Protein AF-A0A7K0JIZ8-F1 (afdb_monomer_lite)

Radius of gyration: 12.24 Å; chains: 1; bounding box: 37×25×24 Å

pLDDT: mean 70.21, std 11.71, range [40.69, 84.44]

Sequence (69 aa):
METANMKCRIWLPYGKKAKLASYFGVSSETVRKALAFECGDNDFHEMIRKEAIKNYGGQKIFIPCKYAG

Organism: Phocaeicola vulgatus (NCBI:txid821)

Foldseek 3Di:
DPPQAWWKAWDADPPVLVVLCVVVVHDSVVLCVLRLGPPDPDVVSVV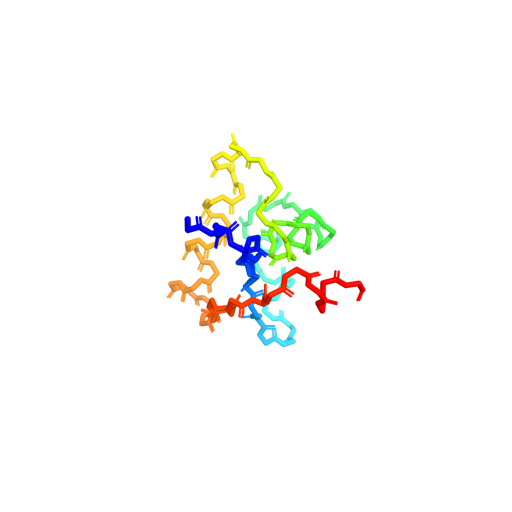SRVCCCPPRVIDTDTDGPVPSD

Secondary structure (DSSP, 8-state):
-----EEEEEE--TTHHHHHHHHHT--HHHHHHHHH---SS-HHHHHHHHHHHHHH-PEEEEEEGGG--

Structure (mmCIF, N/CA/C/O backbone):
data_AF-A0A7K0JIZ8-F1
#
_entry.id   AF-A0A7K0JIZ8-F1
#
loop_
_atom_site.group_PDB
_atom_site.id
_atom_site.type_symbol
_atom_site.label_atom_id
_atom_site.label_alt_id
_atom_site.label_comp_id
_atom_site.label_asym_id
_atom_site.label_entity_id
_atom_site.label_seq_id
_atom_site.pdbx_PDB_ins_code
_atom_site.Cartn_x
_atom_site.Cartn_y
_atom_site.Cartn_z
_atom_site.occupancy
_atom_site.B_iso_or_equiv
_atom_site.auth_seq_id
_atom_site.auth_comp_id
_atom_site.auth_asym_id
_atom_site.auth_atom_id
_atom_site.pdbx_PDB_model_num
ATOM 1 N N . MET A 1 1 ? 28.357 -7.656 -13.914 1.00 40.69 1 MET A N 1
ATOM 2 C CA . MET A 1 1 ? 27.547 -8.071 -12.751 1.00 40.69 1 MET A CA 1
ATOM 3 C C . MET A 1 1 ? 26.098 -7.907 -13.150 1.00 40.69 1 MET A C 1
ATOM 5 O O . MET A 1 1 ? 25.639 -6.779 -13.251 1.00 40.69 1 MET A O 1
ATOM 9 N N . GLU A 1 2 ? 25.431 -9.005 -13.504 1.00 44.50 2 GLU A N 1
ATOM 10 C CA . GLU A 1 2 ? 24.003 -9.004 -13.824 1.00 44.50 2 GLU A CA 1
ATOM 11 C C . GLU A 1 2 ? 23.228 -8.479 -12.613 1.00 44.50 2 GLU A C 1
ATOM 13 O O . GLU A 1 2 ? 23.077 -9.165 -11.603 1.00 44.50 2 GLU A O 1
ATOM 18 N N . THR A 1 3 ? 22.764 -7.233 -12.692 1.00 47.81 3 THR A N 1
ATOM 19 C CA . THR A 1 3 ? 21.724 -6.668 -11.832 1.00 47.81 3 THR A CA 1
ATOM 20 C C . THR A 1 3 ? 20.443 -7.435 -12.127 1.00 47.81 3 THR A C 1
ATOM 22 O O . THR A 1 3 ? 19.591 -7.015 -12.905 1.00 47.81 3 THR A O 1
ATOM 25 N N . ALA A 1 4 ? 20.363 -8.640 -11.569 1.00 48.72 4 ALA A N 1
ATOM 26 C CA . ALA A 1 4 ? 19.327 -9.622 -11.812 1.00 48.72 4 ALA A CA 1
ATOM 27 C C . ALA A 1 4 ? 17.998 -9.159 -11.211 1.00 48.72 4 ALA A C 1
ATOM 29 O O . ALA A 1 4 ? 17.577 -9.677 -10.189 1.00 48.72 4 ALA A O 1
ATOM 30 N N . ASN A 1 5 ? 17.363 -8.168 -11.842 1.00 55.78 5 ASN A N 1
ATOM 31 C CA . ASN A 1 5 ? 15.923 -7.932 -11.909 1.00 55.78 5 ASN A CA 1
ATOM 32 C C . ASN A 1 5 ? 15.163 -8.418 -10.650 1.00 55.78 5 ASN A C 1
ATOM 34 O O . ASN A 1 5 ? 14.330 -9.327 -10.701 1.00 55.78 5 ASN A O 1
ATOM 38 N N . MET A 1 6 ? 15.532 -7.881 -9.484 1.00 59.12 6 MET A N 1
ATOM 39 C CA . MET A 1 6 ? 14.899 -8.208 -8.209 1.00 59.12 6 MET A CA 1
ATOM 40 C C . MET A 1 6 ? 13.673 -7.316 -8.086 1.00 59.12 6 MET A C 1
ATOM 42 O O . MET A 1 6 ? 13.794 -6.094 -8.048 1.00 59.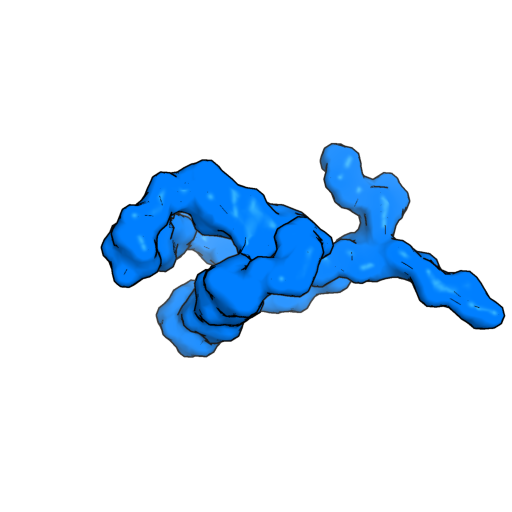12 6 MET A O 1
ATOM 46 N N . LYS A 1 7 ? 12.482 -7.910 -8.043 1.00 64.81 7 LYS A N 1
ATOM 47 C CA . LYS A 1 7 ? 11.248 -7.151 -7.856 1.00 64.81 7 LYS A CA 1
ATOM 48 C C . LYS A 1 7 ? 10.931 -7.094 -6.369 1.00 64.81 7 LYS A C 1
ATOM 50 O O . LYS A 1 7 ? 10.726 -8.121 -5.721 1.00 64.81 7 LYS A O 1
ATOM 55 N N . CYS A 1 8 ? 10.897 -5.878 -5.832 1.00 69.00 8 CYS A N 1
ATOM 56 C CA . CYS A 1 8 ? 10.454 -5.630 -4.471 1.00 69.00 8 CYS A CA 1
ATOM 57 C C . CYS A 1 8 ? 8.924 -5.656 -4.435 1.00 69.00 8 CYS A C 1
ATOM 59 O O . CYS A 1 8 ? 8.248 -4.843 -5.080 1.00 69.00 8 CYS A O 1
ATOM 61 N N . ARG A 1 9 ? 8.385 -6.615 -3.684 1.00 73.31 9 ARG A N 1
ATOM 62 C CA . ARG A 1 9 ? 6.959 -6.769 -3.420 1.00 73.31 9 ARG A CA 1
ATOM 63 C C . ARG A 1 9 ? 6.720 -6.562 -1.934 1.00 73.31 9 ARG A C 1
ATOM 65 O O . ARG A 1 9 ? 7.510 -7.000 -1.105 1.00 73.31 9 ARG A O 1
ATOM 72 N N . ILE A 1 10 ? 5.618 -5.913 -1.579 1.00 78.44 10 ILE A N 1
ATOM 73 C CA . ILE A 1 10 ? 5.220 -5.787 -0.178 1.00 78.44 10 ILE A CA 1
ATOM 74 C C . ILE A 1 10 ? 4.124 -6.792 0.122 1.00 78.44 10 ILE A C 1
ATOM 76 O O . ILE A 1 10 ? 3.019 -6.745 -0.427 1.00 78.44 10 ILE A O 1
ATOM 80 N N . TRP A 1 11 ? 4.447 -7.718 1.013 1.00 75.00 11 TRP A N 1
ATOM 81 C CA . TRP A 1 11 ? 3.489 -8.646 1.571 1.00 75.00 11 TRP A CA 1
ATOM 82 C C . TRP A 1 11 ? 2.748 -7.976 2.726 1.00 75.00 11 TRP A C 1
ATOM 84 O O . TRP A 1 11 ? 3.361 -7.451 3.651 1.00 75.00 11 TRP A O 1
ATOM 94 N N . LEU A 1 12 ? 1.418 -7.992 2.667 1.00 74.50 12 LEU A N 1
ATOM 95 C CA . LEU A 1 12 ? 0.541 -7.525 3.738 1.00 74.50 12 LEU A CA 1
ATOM 96 C C . LEU A 1 12 ? -0.430 -8.641 4.116 1.00 74.50 12 LEU A C 1
ATOM 98 O O . LEU A 1 12 ? -0.986 -9.274 3.205 1.00 74.50 12 LEU A O 1
ATOM 102 N N . PRO A 1 13 ? -0.709 -8.814 5.418 1.00 70.62 13 PRO A N 1
ATOM 103 C CA . PRO A 1 13 ? -1.697 -9.769 5.888 1.00 70.62 13 PRO A CA 1
ATOM 104 C C . PRO A 1 13 ? -3.102 -9.431 5.368 1.00 70.62 13 PRO A C 1
ATOM 106 O O . PRO A 1 13 ? -3.444 -8.276 5.075 1.00 70.62 13 PRO A O 1
ATOM 109 N N . TYR A 1 14 ? -3.920 -10.475 5.236 1.00 64.19 14 TYR A N 1
ATOM 110 C CA . TYR A 1 14 ? -5.288 -10.387 4.732 1.00 64.19 14 TYR A CA 1
ATOM 111 C C . TYR A 1 14 ? -6.132 -9.431 5.600 1.00 64.19 14 TYR A C 1
ATOM 113 O O . TYR A 1 14 ? -5.956 -9.356 6.813 1.00 64.19 14 TYR A O 1
ATOM 121 N N . GLY A 1 15 ? -6.993 -8.622 4.974 1.00 68.19 15 GLY A N 1
ATOM 122 C CA . GLY A 1 15 ? -7.807 -7.595 5.649 1.00 68.19 15 GLY A CA 1
ATOM 123 C C . GLY A 1 15 ? -7.125 -6.233 5.864 1.00 68.19 15 GLY A C 1
ATOM 124 O O . GLY A 1 15 ? -7.791 -5.201 5.797 1.00 68.19 15 GLY A O 1
ATOM 125 N N . LYS A 1 16 ? -5.793 -6.167 6.011 1.00 74.56 16 LYS A N 1
ATOM 126 C CA . LYS A 1 16 ? -5.088 -4.874 6.160 1.00 74.56 16 LYS A CA 1
ATOM 127 C C . LYS A 1 16 ? -4.970 -4.080 4.858 1.00 74.56 16 LYS A C 1
ATOM 129 O O . LYS A 1 16 ? -4.889 -2.857 4.899 1.00 74.56 16 LYS A O 1
ATOM 134 N N . LYS A 1 17 ? -5.043 -4.754 3.706 1.00 75.94 17 LYS A N 1
ATOM 135 C CA . LYS A 1 17 ? -5.073 -4.102 2.383 1.00 75.94 17 LYS A CA 1
ATOM 136 C C . LYS A 1 17 ? -6.285 -3.185 2.212 1.00 75.94 17 LYS A C 1
ATOM 138 O O . LYS A 1 17 ? -6.142 -2.117 1.636 1.00 75.94 17 LYS A O 1
ATOM 143 N N . ALA A 1 18 ? -7.447 -3.582 2.733 1.00 77.94 18 ALA A N 1
ATOM 144 C CA . ALA A 1 18 ? -8.667 -2.777 2.663 1.00 77.94 18 ALA A CA 1
ATOM 145 C C . ALA A 1 18 ? -8.571 -1.525 3.546 1.00 77.94 18 ALA A C 1
ATOM 147 O O . ALA A 1 18 ? -8.966 -0.445 3.123 1.00 77.94 18 ALA A O 1
ATOM 148 N N . LYS A 1 19 ? -7.970 -1.648 4.737 1.00 82.19 19 LYS A N 1
ATOM 149 C CA . LYS A 1 19 ? -7.704 -0.495 5.608 1.00 82.19 19 LYS A CA 1
ATOM 150 C C . LYS A 1 19 ? -6.705 0.479 4.979 1.00 82.19 19 LYS A C 1
ATOM 152 O O . LYS A 1 19 ? -6.959 1.675 4.980 1.00 82.19 19 LYS A O 1
ATOM 157 N N . LEU A 1 20 ? -5.629 -0.034 4.376 1.00 80.25 20 LEU A N 1
ATOM 158 C CA . LEU A 1 20 ? -4.666 0.778 3.626 1.00 80.25 20 LEU A CA 1
ATOM 159 C C . LEU A 1 20 ? -5.340 1.490 2.438 1.00 80.25 20 LEU A C 1
ATOM 161 O O . LEU A 1 20 ? -5.133 2.679 2.239 1.00 80.25 20 LEU A O 1
ATOM 165 N N . ALA A 1 21 ? -6.189 0.782 1.687 1.00 81.25 21 ALA A N 1
ATOM 166 C CA . ALA A 1 21 ? -6.956 1.347 0.575 1.00 81.25 21 ALA A CA 1
ATOM 167 C C . ALA A 1 21 ? -7.879 2.483 1.041 1.00 81.25 21 ALA A C 1
ATOM 169 O O . ALA A 1 21 ? -7.852 3.570 0.473 1.00 81.25 21 ALA A O 1
ATOM 170 N N . SER A 1 22 ? -8.612 2.263 2.137 1.00 83.06 22 SER A N 1
ATOM 171 C CA . SER A 1 22 ? -9.474 3.277 2.749 1.00 83.06 22 SER A CA 1
ATOM 172 C C . SER A 1 22 ? -8.693 4.476 3.288 1.00 83.06 22 SER A C 1
ATOM 174 O O . SER A 1 22 ? -9.180 5.594 3.182 1.00 83.06 22 SER A O 1
ATOM 176 N N . TYR A 1 23 ? -7.501 4.262 3.853 1.00 84.19 23 TYR A N 1
ATOM 177 C CA . TYR A 1 23 ? -6.656 5.332 4.391 1.00 84.19 23 TYR A CA 1
ATOM 178 C C . TYR A 1 23 ? -6.153 6.275 3.294 1.00 84.19 23 TYR A C 1
ATOM 180 O O . TYR A 1 23 ? -6.195 7.488 3.452 1.00 84.19 23 TYR A O 1
ATOM 188 N N . PHE A 1 24 ? -5.727 5.716 2.160 1.00 81.31 24 PHE A N 1
ATOM 189 C CA . PHE A 1 24 ? -5.282 6.494 1.002 1.00 81.31 24 PHE A CA 1
ATOM 190 C C . PHE A 1 24 ? -6.434 6.960 0.096 1.00 81.31 24 PHE A C 1
ATOM 192 O O . PHE A 1 24 ? -6.183 7.658 -0.882 1.00 81.31 24 PHE A O 1
ATOM 199 N N . GLY A 1 25 ? -7.680 6.561 0.377 1.00 84.44 25 GLY A N 1
ATOM 200 C CA . GLY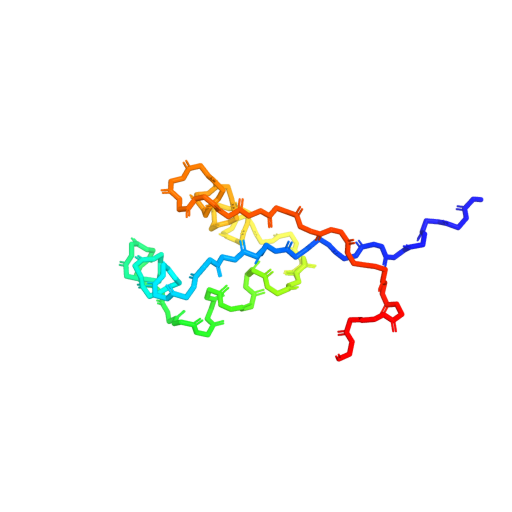 A 1 25 ? -8.833 6.866 -0.476 1.00 84.44 25 GLY A CA 1
ATOM 201 C C . GLY A 1 25 ? -8.739 6.256 -1.879 1.00 84.44 25 GLY A C 1
ATOM 202 O O . GLY A 1 25 ? -9.310 6.790 -2.825 1.00 84.44 25 GLY A O 1
ATOM 203 N N . VAL A 1 26 ? -8.003 5.153 -2.038 1.00 84.12 26 VAL A N 1
ATOM 204 C CA . VAL A 1 26 ? -7.791 4.490 -3.331 1.00 84.12 26 VAL A CA 1
ATOM 205 C C . VAL A 1 26 ? -8.477 3.135 -3.389 1.00 84.12 26 VAL A C 1
ATOM 207 O O . VAL A 1 26 ? -8.753 2.500 -2.373 1.00 84.12 26 VAL A O 1
ATOM 210 N N . SER A 1 27 ? -8.702 2.641 -4.605 1.00 82.00 27 SER A N 1
ATOM 211 C CA . SER A 1 27 ? -9.228 1.291 -4.798 1.00 82.00 27 SER A CA 1
ATOM 212 C C . SER A 1 27 ? -8.246 0.218 -4.319 1.00 82.00 27 SER A C 1
ATOM 214 O O . SER A 1 27 ? -7.021 0.367 -4.378 1.00 82.00 27 SER A O 1
ATOM 216 N N . SER A 1 28 ? -8.793 -0.922 -3.894 1.00 76.75 28 SER A N 1
ATOM 217 C CA . SER A 1 28 ? -8.017 -2.102 -3.488 1.00 76.75 28 SER A CA 1
ATOM 218 C C . SER A 1 28 ? -7.095 -2.612 -4.606 1.00 76.75 28 SER A C 1
ATOM 220 O O . SER A 1 28 ? -6.022 -3.148 -4.324 1.00 76.75 28 SER A O 1
ATOM 222 N N . GLU A 1 29 ? -7.468 -2.390 -5.869 1.00 78.44 29 GLU A N 1
ATOM 223 C CA . GLU A 1 29 ? -6.636 -2.647 -7.046 1.00 78.44 29 GLU A CA 1
ATOM 224 C C . GLU A 1 29 ? -5.399 -1.750 -7.113 1.00 78.44 29 GLU A C 1
ATOM 226 O O . GLU A 1 29 ? -4.307 -2.249 -7.379 1.00 78.44 29 GLU A O 1
ATOM 231 N N . THR A 1 30 ? -5.536 -0.454 -6.819 1.00 77.75 30 THR A N 1
ATOM 232 C CA . THR A 1 30 ? -4.413 0.496 -6.765 1.00 77.75 30 THR A CA 1
ATOM 233 C C . THR A 1 30 ? -3.419 0.079 -5.691 1.00 77.75 30 THR A C 1
ATOM 235 O O . THR A 1 30 ? -2.222 -0.010 -5.951 1.00 77.75 30 THR A O 1
ATOM 238 N N . VAL A 1 31 ? -3.918 -0.296 -4.509 1.00 78.50 31 VAL A N 1
ATOM 239 C CA . VAL A 1 31 ? -3.088 -0.868 -3.441 1.00 78.50 31 VAL A CA 1
ATOM 240 C C . VAL A 1 31 ? -2.423 -2.162 -3.902 1.00 78.50 31 VAL A C 1
ATOM 242 O O . VAL A 1 31 ? -1.227 -2.348 -3.709 1.00 78.50 31 VAL A O 1
ATOM 245 N N . ARG A 1 32 ? -3.156 -3.065 -4.560 1.00 78.12 32 ARG A N 1
ATOM 246 C CA . ARG A 1 32 ? -2.585 -4.316 -5.073 1.00 78.12 32 ARG A CA 1
ATOM 247 C C . ARG A 1 32 ? -1.470 -4.052 -6.086 1.00 78.12 32 ARG A C 1
ATOM 249 O O . ARG A 1 32 ? -0.451 -4.726 -5.992 1.00 78.12 32 ARG A O 1
ATOM 256 N N . LYS A 1 33 ? -1.628 -3.081 -6.990 1.00 77.38 33 LYS A N 1
ATOM 257 C CA . LYS A 1 33 ? -0.605 -2.673 -7.968 1.00 77.38 33 LYS A CA 1
ATOM 258 C C . LYS A 1 33 ? 0.618 -2.058 -7.281 1.00 77.38 33 LYS A C 1
ATOM 260 O O . LYS A 1 33 ? 1.726 -2.528 -7.524 1.00 77.38 33 LYS A O 1
ATOM 265 N N . ALA A 1 34 ? 0.412 -1.120 -6.355 1.00 73.94 34 ALA A N 1
ATOM 266 C CA . ALA A 1 34 ? 1.482 -0.479 -5.584 1.00 73.94 34 ALA A CA 1
ATOM 267 C C . ALA A 1 34 ? 2.312 -1.486 -4.761 1.00 73.94 34 ALA A C 1
ATOM 269 O O . ALA A 1 34 ? 3.529 -1.347 -4.616 1.00 73.94 34 ALA A O 1
ATOM 270 N N . LEU A 1 35 ? 1.658 -2.526 -4.232 1.00 75.38 35 LEU A N 1
ATOM 271 C CA . LEU A 1 35 ? 2.300 -3.571 -3.436 1.00 75.38 35 LEU A CA 1
ATOM 272 C C . LEU A 1 35 ? 2.908 -4.696 -4.276 1.00 75.38 35 LEU A C 1
ATOM 274 O O . LEU A 1 35 ? 3.873 -5.305 -3.824 1.00 75.38 35 LEU A O 1
ATOM 278 N N . ALA A 1 36 ? 2.329 -5.024 -5.438 1.00 68.06 36 ALA A N 1
ATOM 279 C CA . ALA A 1 36 ? 2.723 -6.179 -6.245 1.00 68.06 36 ALA A CA 1
ATOM 280 C C . ALA A 1 36 ? 4.085 -5.986 -6.905 1.00 68.06 36 ALA A C 1
ATOM 282 O O . ALA A 1 36 ? 4.889 -6.912 -6.859 1.00 68.06 36 ALA A O 1
ATOM 283 N N . PHE A 1 37 ? 4.345 -4.809 -7.479 1.00 61.22 37 PHE A N 1
ATOM 284 C CA . PHE A 1 37 ? 5.569 -4.545 -8.226 1.00 61.22 37 PHE A CA 1
ATOM 285 C C . PHE A 1 37 ? 5.992 -3.088 -8.123 1.00 61.22 37 PHE A C 1
ATOM 287 O O . PHE A 1 37 ? 5.172 -2.198 -7.907 1.00 61.22 37 PHE A O 1
ATOM 294 N N . GLU A 1 38 ? 7.296 -2.855 -8.235 1.00 59.53 38 GLU A N 1
ATOM 295 C CA . GLU A 1 38 ? 7.875 -1.516 -8.324 1.00 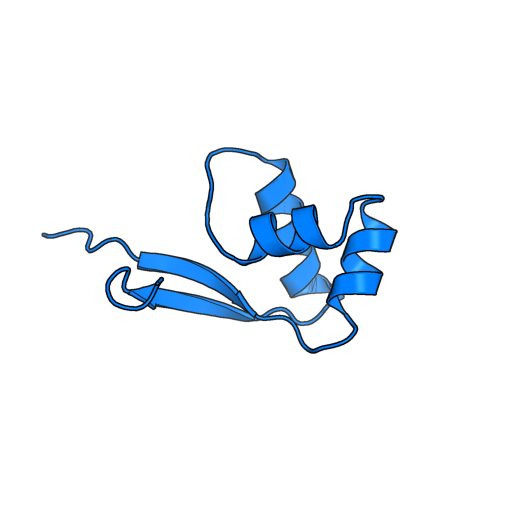59.53 38 GLU A CA 1
ATOM 296 C C . GLU A 1 38 ? 7.595 -1.005 -9.735 1.00 59.53 38 GLU A C 1
ATOM 298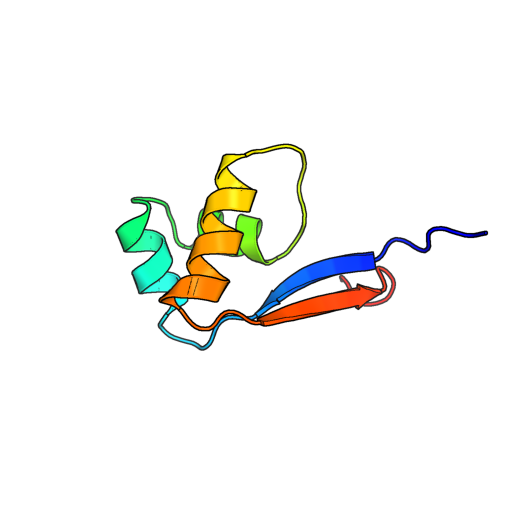 O O . GLU A 1 38 ? 8.376 -1.191 -10.660 1.00 59.53 38 GLU A O 1
ATOM 303 N N . CYS A 1 39 ? 6.367 -0.531 -9.938 1.00 43.94 39 CYS A N 1
ATOM 304 C CA . CYS A 1 39 ? 5.902 -0.052 -11.227 1.00 43.94 39 CYS A CA 1
ATOM 305 C C . CYS A 1 39 ? 6.133 1.460 -11.290 1.00 43.94 39 CYS A C 1
ATOM 307 O O . CYS A 1 39 ? 5.219 2.242 -11.014 1.00 43.94 39 CYS A O 1
ATOM 309 N N . GLY A 1 40 ? 7.377 1.813 -11.627 1.00 49.81 40 GLY A N 1
ATOM 310 C CA . GLY A 1 40 ? 7.838 3.160 -11.973 1.00 49.81 40 GLY A CA 1
ATOM 311 C C . GLY A 1 40 ? 7.944 4.141 -10.807 1.00 49.81 40 GLY A C 1
ATOM 312 O O . GLY A 1 40 ? 7.329 3.932 -9.759 1.00 49.81 40 GLY A O 1
ATOM 313 N N . ASP A 1 41 ? 8.711 5.211 -11.042 1.00 52.12 41 ASP A N 1
ATOM 314 C CA . ASP A 1 41 ? 8.922 6.426 -10.236 1.00 52.12 41 ASP A CA 1
ATOM 315 C C . ASP A 1 41 ? 7.619 7.192 -9.934 1.00 52.12 41 ASP A C 1
ATOM 317 O O . ASP A 1 41 ? 7.454 8.364 -10.250 1.00 52.12 41 ASP A O 1
ATOM 321 N N . ASN A 1 42 ? 6.634 6.510 -9.360 1.00 62.50 42 ASN A N 1
ATOM 322 C CA . ASN A 1 42 ? 5.441 7.126 -8.817 1.00 62.50 42 ASN A CA 1
ATOM 323 C C . ASN A 1 42 ? 5.628 7.222 -7.305 1.00 62.50 42 AS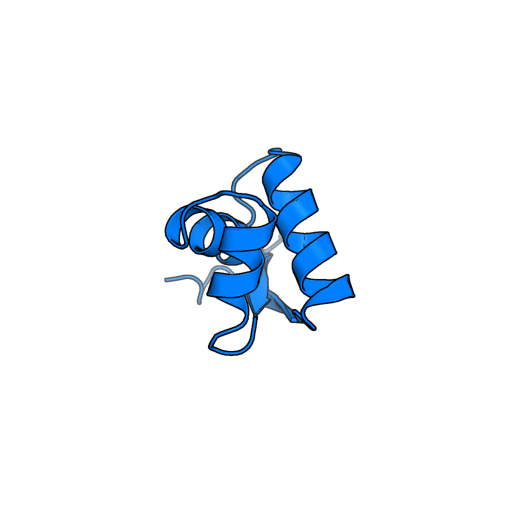N A C 1
ATOM 325 O O . ASN A 1 42 ? 5.410 6.240 -6.588 1.00 62.50 42 ASN A O 1
ATOM 329 N N . ASP A 1 43 ? 5.975 8.413 -6.814 1.00 69.06 43 ASP A N 1
ATOM 330 C CA . ASP A 1 43 ? 6.114 8.741 -5.385 1.00 69.06 43 ASP A CA 1
ATOM 331 C C . ASP A 1 43 ? 4.925 8.252 -4.541 1.00 69.06 43 ASP A C 1
ATOM 333 O O . ASP A 1 43 ? 5.064 7.847 -3.384 1.00 69.06 43 ASP A O 1
ATOM 337 N N . PHE A 1 44 ? 3.734 8.208 -5.143 1.00 73.19 44 PHE A N 1
ATOM 338 C CA . PHE A 1 44 ? 2.516 7.714 -4.510 1.00 73.19 44 PHE A CA 1
ATOM 339 C C . PHE A 1 44 ? 2.577 6.220 -4.154 1.00 73.19 44 PHE A C 1
ATOM 341 O O . PHE A 1 44 ? 2.138 5.806 -3.079 1.00 73.19 44 PHE A O 1
ATOM 348 N N . HIS A 1 45 ? 3.167 5.390 -5.018 1.00 73.81 45 HIS A N 1
ATOM 349 C CA . HIS A 1 45 ? 3.374 3.973 -4.721 1.00 73.81 45 HIS A CA 1
ATOM 350 C C . HIS A 1 45 ? 4.401 3.787 -3.603 1.00 73.81 45 HIS A C 1
ATOM 352 O O . HIS A 1 45 ? 4.227 2.907 -2.757 1.00 73.81 45 HIS A O 1
ATOM 358 N N . GLU A 1 46 ? 5.437 4.626 -3.554 1.00 75.00 46 GLU A N 1
ATOM 359 C CA . GLU A 1 46 ? 6.424 4.594 -2.475 1.00 75.00 46 GLU A CA 1
ATOM 360 C C . GLU A 1 46 ? 5.810 4.986 -1.123 1.00 75.00 46 GLU A C 1
ATOM 362 O O . GLU A 1 46 ? 6.072 4.323 -0.115 1.00 75.00 46 GLU A O 1
ATOM 367 N N . MET A 1 47 ? 4.924 5.987 -1.098 1.00 80.69 47 MET A N 1
ATOM 368 C CA . MET A 1 47 ? 4.160 6.352 0.100 1.00 80.69 47 MET A CA 1
ATOM 369 C C . MET A 1 47 ? 3.297 5.195 0.605 1.00 80.69 47 MET A C 1
ATOM 371 O O . MET A 1 47 ? 3.404 4.824 1.775 1.00 80.69 47 MET A O 1
ATOM 375 N N . ILE A 1 48 ? 2.514 4.555 -0.271 1.00 80.44 48 ILE A N 1
ATOM 376 C CA . ILE A 1 48 ? 1.694 3.385 0.094 1.00 80.44 48 ILE A CA 1
ATOM 377 C C . ILE A 1 48 ? 2.573 2.269 0.669 1.00 80.44 48 ILE A C 1
ATOM 379 O O . ILE A 1 48 ? 2.198 1.603 1.635 1.00 80.44 48 ILE A O 1
ATOM 383 N N . ARG A 1 49 ? 3.764 2.070 0.101 1.00 77.25 49 ARG A N 1
ATOM 384 C CA . ARG A 1 49 ? 4.722 1.054 0.540 1.00 77.25 49 ARG A CA 1
ATOM 385 C C . ARG A 1 49 ? 5.319 1.350 1.914 1.00 77.25 49 ARG A C 1
ATOM 387 O O . ARG A 1 49 ? 5.344 0.463 2.767 1.00 77.25 49 ARG A O 1
ATOM 394 N N . LYS A 1 50 ? 5.794 2.578 2.136 1.00 80.06 50 LYS A N 1
ATOM 395 C CA . LYS A 1 50 ? 6.328 3.034 3.429 1.00 80.06 50 LYS A CA 1
ATOM 396 C C . LYS A 1 50 ? 5.266 2.920 4.519 1.00 80.06 50 LYS A C 1
ATOM 398 O O . LYS A 1 50 ? 5.539 2.361 5.579 1.00 80.06 50 LYS A O 1
ATOM 403 N N . GLU A 1 51 ? 4.049 3.357 4.219 1.00 83.00 51 GLU A N 1
ATOM 404 C CA . GLU A 1 51 ? 2.932 3.332 5.157 1.00 83.00 51 GLU A CA 1
ATOM 405 C C . GLU A 1 51 ? 2.476 1.904 5.473 1.00 83.00 51 GLU A C 1
ATOM 407 O O . GLU A 1 51 ? 2.255 1.551 6.634 1.00 83.00 51 GLU A O 1
ATOM 412 N N . ALA A 1 52 ? 2.429 1.034 4.461 1.00 79.31 52 ALA A N 1
ATOM 413 C CA . ALA A 1 52 ? 2.155 -0.385 4.640 1.00 79.31 52 ALA A CA 1
ATOM 414 C C . ALA A 1 52 ? 3.135 -1.052 5.613 1.00 79.31 52 ALA A C 1
ATOM 416 O O . ALA A 1 52 ? 2.711 -1.822 6.472 1.00 79.31 52 ALA A O 1
ATOM 417 N N . ILE A 1 53 ? 4.432 -0.764 5.500 1.00 80.38 53 ILE A N 1
ATOM 418 C CA . ILE A 1 53 ? 5.457 -1.345 6.376 1.00 80.38 53 ILE A CA 1
ATOM 419 C C . ILE A 1 53 ? 5.348 -0.765 7.783 1.00 80.38 53 ILE A C 1
ATOM 421 O O . ILE A 1 53 ? 5.310 -1.517 8.754 1.00 80.38 53 ILE A O 1
ATOM 425 N N . LYS A 1 54 ? 5.256 0.564 7.885 1.00 81.75 54 LYS A N 1
ATOM 426 C CA . LYS A 1 54 ? 5.309 1.292 9.153 1.00 81.75 54 LYS A CA 1
ATOM 427 C C . LYS A 1 54 ? 4.067 1.069 10.016 1.00 81.75 54 LYS A C 1
ATOM 429 O O . LYS A 1 54 ? 4.201 0.785 11.200 1.00 81.75 54 LYS A O 1
ATOM 434 N N . ASN A 1 55 ? 2.875 1.177 9.427 1.00 80.94 55 ASN A N 1
ATOM 435 C CA . ASN A 1 55 ? 1.605 1.155 10.162 1.00 80.94 55 ASN A CA 1
ATOM 436 C C . ASN A 1 55 ? 0.847 -0.172 10.041 1.00 80.94 55 ASN A C 1
ATOM 438 O O . ASN A 1 55 ? 0.102 -0.558 10.941 1.00 80.94 55 ASN A O 1
ATOM 442 N N . TYR A 1 56 ? 1.036 -0.911 8.947 1.00 74.69 56 TYR A N 1
ATOM 443 C CA . TYR A 1 56 ? 0.273 -2.134 8.691 1.00 74.69 56 TYR A CA 1
ATOM 444 C C . TYR A 1 56 ? 1.096 -3.417 8.867 1.00 74.69 56 TYR A C 1
ATOM 446 O O . TYR A 1 56 ? 0.521 -4.511 8.829 1.00 74.69 56 TYR A O 1
ATOM 454 N N . GLY A 1 57 ? 2.396 -3.312 9.163 1.00 73.44 57 GLY A N 1
ATOM 455 C CA . GLY A 1 57 ? 3.288 -4.461 9.338 1.00 73.44 57 GLY A CA 1
ATOM 456 C C . GLY A 1 57 ? 3.585 -5.181 8.022 1.00 73.44 57 GLY A C 1
ATOM 457 O O . GLY A 1 57 ? 3.745 -6.400 7.999 1.00 73.44 57 GLY A O 1
ATOM 458 N N . GLY A 1 58 ? 3.575 -4.444 6.913 1.00 77.62 58 GLY A N 1
ATOM 459 C CA . GLY A 1 58 ? 3.961 -4.954 5.608 1.00 77.62 58 GLY A CA 1
ATOM 460 C C . GLY A 1 58 ? 5.424 -5.389 5.608 1.00 77.62 58 GLY A C 1
ATOM 461 O O . GLY A 1 58 ? 6.290 -4.682 6.115 1.00 77.62 58 GLY A O 1
ATOM 462 N N . GLN A 1 59 ? 5.709 -6.547 5.024 1.00 74.31 59 GLN A N 1
ATOM 463 C CA . GLN A 1 59 ? 7.072 -7.040 4.852 1.00 74.31 59 GLN A CA 1
ATOM 464 C C . GLN A 1 59 ? 7.513 -6.846 3.409 1.00 74.31 59 GLN A C 1
ATOM 466 O O . GLN A 1 59 ? 6.807 -7.241 2.478 1.00 74.31 59 GLN A O 1
ATOM 471 N N . LYS A 1 60 ? 8.692 -6.246 3.219 1.00 76.75 60 LYS A N 1
ATOM 472 C CA . LYS A 1 60 ? 9.346 -6.217 1.909 1.00 76.75 60 LYS A CA 1
ATOM 473 C C . LYS A 1 60 ? 9.897 -7.609 1.624 1.00 76.75 60 LYS A C 1
ATOM 475 O O . LYS A 1 60 ? 10.744 -8.098 2.363 1.00 76.75 60 LYS A O 1
ATOM 480 N N . ILE A 1 61 ? 9.417 -8.221 0.553 1.00 73.00 61 ILE A N 1
ATOM 481 C CA . ILE A 1 61 ? 9.947 -9.467 0.017 1.00 73.00 61 ILE A CA 1
ATOM 482 C C . ILE A 1 61 ? 10.600 -9.169 -1.331 1.00 73.00 61 ILE A C 1
ATOM 484 O O . ILE A 1 61 ? 10.019 -8.513 -2.199 1.00 73.00 61 ILE A O 1
ATOM 488 N N . PHE A 1 62 ? 11.835 -9.629 -1.489 1.00 68.38 62 PHE A N 1
ATOM 489 C CA . PHE A 1 62 ? 12.576 -9.516 -2.737 1.00 68.38 62 PHE A CA 1
ATOM 490 C C . PHE A 1 62 ? 12.392 -10.816 -3.500 1.00 68.38 62 PHE A C 1
ATOM 492 O O . PHE A 1 62 ? 12.858 -11.868 -3.067 1.00 68.38 62 PHE A O 1
ATOM 499 N N . ILE A 1 63 ? 11.660 -10.752 -4.609 1.00 66.69 63 ILE A N 1
ATOM 500 C CA . ILE A 1 63 ? 11.393 -11.919 -5.442 1.00 66.69 63 ILE A CA 1
ATOM 501 C C . ILE A 1 63 ? 12.246 -11.780 -6.709 1.00 66.69 63 ILE A C 1
ATOM 503 O O . ILE A 1 63 ? 12.179 -10.739 -7.374 1.00 66.69 63 ILE A O 1
ATOM 507 N N . PRO A 1 64 ? 13.049 -12.797 -7.074 1.00 61.59 64 PRO A N 1
ATOM 508 C CA . PRO A 1 64 ? 13.737 -12.792 -8.356 1.00 61.59 64 PRO A CA 1
ATOM 509 C C . PRO A 1 64 ? 12.699 -12.782 -9.485 1.00 61.59 64 PRO A C 1
ATOM 511 O O . PRO A 1 64 ? 11.744 -13.558 -9.440 1.00 61.59 64 PRO A O 1
ATOM 514 N N . CYS A 1 65 ? 12.883 -11.953 -10.520 1.00 57.56 65 CYS A N 1
ATOM 515 C CA . CYS A 1 65 ? 11.929 -11.822 -11.634 1.00 57.56 65 CYS A CA 1
ATOM 516 C C . CYS A 1 65 ? 11.486 -13.136 -12.283 1.00 57.56 65 CYS A C 1
ATOM 518 O O . CYS A 1 65 ? 10.385 -13.190 -12.823 1.00 57.56 65 CYS A O 1
ATOM 520 N N . LYS A 1 66 ? 12.305 -14.193 -12.204 1.00 55.97 66 LYS A N 1
ATOM 521 C CA . LYS A 1 66 ? 11.955 -15.543 -12.670 1.00 55.97 66 LYS A CA 1
ATOM 522 C C . LYS A 1 66 ? 10.664 -16.100 -12.049 1.00 55.97 66 LYS A C 1
ATOM 524 O O . LYS A 1 66 ? 10.032 -16.936 -12.677 1.00 55.97 66 LYS A O 1
ATOM 529 N N . TYR A 1 67 ? 10.275 -15.638 -10.859 1.00 55.00 67 TYR A N 1
ATOM 530 C CA . TYR A 1 67 ? 9.102 -16.112 -10.108 1.00 55.00 67 TYR A CA 1
ATOM 531 C C . TYR A 1 67 ? 8.001 -15.049 -9.966 1.00 55.00 67 TYR A C 1
ATOM 533 O O . TYR A 1 67 ? 7.127 -15.165 -9.113 1.00 55.00 67 TYR A O 1
ATOM 541 N N . ALA A 1 68 ? 8.061 -13.978 -10.760 1.00 49.72 68 ALA A N 1
ATOM 542 C CA . ALA A 1 68 ? 7.116 -12.862 -10.699 1.00 49.72 68 ALA A CA 1
ATOM 543 C C . ALA A 1 68 ? 5.869 -13.039 -11.598 1.00 49.72 68 ALA A C 1
ATOM 545 O O . ALA A 1 68 ? 5.140 -12.063 -11.783 1.00 49.72 68 ALA A O 1
ATOM 546 N N . GLY A 1 69 ? 5.667 -14.233 -12.170 1.00 45.66 69 GLY A N 1
ATOM 547 C CA . GLY A 1 69 ? 4.542 -14.589 -13.048 1.00 45.66 69 GLY A CA 1
ATOM 548 C C . GLY A 1 69 ? 3.257 -14.896 -12.294 1.00 45.66 69 GLY A C 1
ATOM 549 O O . GLY A 1 69 ? 3.347 -15.525 -11.217 1.00 45.66 69 GLY A O 1
#